Protein AF-A0A9E2MFR4-F1 (afdb_monomer_lite)

Sequence (99 aa):
MIAGFYEQDLIAIILFGIILNFVFSFLFGWYLSLNIGVEEMLLSKGEKQQPFWMILMLLLPFAKVLITLYRVFILQLYFLNQGRTHKDYWIYVTHDNSK

Radius of gyration: 21.69 Å; chains: 1; bounding box: 48×51×54 Å

Structure (mmCIF, N/CA/C/O backbone):
data_AF-A0A9E2MFR4-F1
#
_entry.id   AF-A0A9E2MFR4-F1
#
loop_
_atom_site.group_PDB
_atom_site.id
_atom_site.type_symbol
_atom_site.label_atom_id
_atom_site.label_alt_id
_atom_site.label_comp_id
_atom_site.label_asym_id
_atom_site.label_entity_id
_atom_site.label_seq_id
_atom_site.pdbx_PDB_ins_code
_atom_site.Cartn_x
_atom_site.Cartn_y
_atom_site.Cartn_z
_atom_site.occupancy
_atom_site.B_iso_or_equiv
_atom_site.auth_seq_id
_atom_site.auth_comp_id
_atom_site.auth_asym_id
_atom_site.auth_atom_id
_atom_site.pdbx_PDB_model_num
ATOM 1 N N . MET A 1 1 ? 10.698 29.750 -16.532 1.00 46.84 1 MET A N 1
ATOM 2 C CA . MET A 1 1 ? 10.902 28.597 -15.630 1.00 46.84 1 MET A CA 1
ATOM 3 C C . MET A 1 1 ? 10.438 28.981 -14.222 1.00 46.84 1 MET A C 1
ATOM 5 O O . MET A 1 1 ? 11.265 29.309 -13.394 1.00 46.84 1 MET A O 1
ATOM 9 N N . ILE A 1 2 ? 9.115 29.052 -14.001 1.00 50.59 2 ILE A N 1
ATOM 10 C CA . ILE A 1 2 ? 8.455 29.312 -12.690 1.00 50.59 2 ILE A CA 1
ATOM 11 C C . ILE A 1 2 ? 7.096 28.558 -12.597 1.00 50.59 2 ILE A C 1
ATOM 13 O O . ILE A 1 2 ? 6.527 28.434 -11.525 1.00 50.59 2 ILE A O 1
ATOM 17 N N . ALA A 1 3 ? 6.585 27.975 -13.694 1.00 51.25 3 ALA A N 1
ATOM 18 C CA . ALA A 1 3 ? 5.300 27.261 -13.701 1.00 51.25 3 ALA A CA 1
ATOM 19 C C . ALA A 1 3 ? 5.353 25.846 -13.080 1.00 51.25 3 ALA A C 1
ATOM 21 O O . ALA A 1 3 ? 4.379 25.413 -12.486 1.00 51.25 3 ALA A O 1
ATOM 22 N N . GLY A 1 4 ? 6.495 25.147 -13.140 1.00 53.88 4 GLY A N 1
ATOM 23 C CA . GLY A 1 4 ? 6.602 23.771 -12.624 1.00 53.88 4 GLY A CA 1
ATOM 24 C C . GLY A 1 4 ? 6.731 23.648 -11.099 1.00 53.88 4 GLY A C 1
ATOM 25 O O . GLY A 1 4 ? 6.422 22.599 -10.550 1.00 53.88 4 GLY A O 1
ATOM 26 N N . PHE A 1 5 ? 7.163 24.708 -10.403 1.00 57.22 5 PHE A N 1
ATOM 27 C CA . PHE A 1 5 ? 7.373 24.669 -8.947 1.00 57.22 5 PHE A CA 1
ATOM 28 C C . PHE A 1 5 ? 6.036 24.724 -8.187 1.00 57.22 5 PHE A C 1
ATOM 30 O O . PHE A 1 5 ? 5.803 23.938 -7.277 1.00 57.22 5 PHE A O 1
ATOM 37 N N . TYR A 1 6 ? 5.110 25.582 -8.636 1.00 67.50 6 TYR A N 1
ATOM 38 C CA . TYR A 1 6 ? 3.768 25.700 -8.053 1.00 67.50 6 TYR A CA 1
ATOM 39 C C . TYR A 1 6 ? 2.901 24.459 -8.287 1.00 67.50 6 TYR A C 1
ATOM 41 O O . TYR A 1 6 ? 2.148 24.063 -7.401 1.00 67.50 6 TYR A O 1
ATOM 49 N N . GLU A 1 7 ? 3.000 23.837 -9.464 1.00 73.62 7 GLU A N 1
ATOM 50 C CA . GLU A 1 7 ? 2.256 22.610 -9.775 1.00 73.62 7 GLU A CA 1
ATOM 51 C C . GLU A 1 7 ? 2.739 21.432 -8.923 1.00 73.62 7 GLU A C 1
ATOM 53 O O . GLU A 1 7 ? 1.923 20.669 -8.406 1.00 73.62 7 GLU A O 1
ATOM 58 N N . GLN A 1 8 ? 4.053 21.315 -8.716 1.00 79.31 8 GLN A N 1
ATOM 59 C CA . GLN A 1 8 ? 4.635 20.278 -7.870 1.00 79.31 8 GLN A CA 1
ATOM 60 C C . GLN A 1 8 ? 4.229 20.439 -6.396 1.00 79.31 8 GLN A C 1
ATOM 62 O O . GLN A 1 8 ? 3.843 19.450 -5.770 1.00 79.31 8 GLN A O 1
ATOM 67 N N . ASP A 1 9 ? 4.251 21.663 -5.860 1.00 82.75 9 ASP A N 1
ATOM 68 C CA . ASP A 1 9 ? 3.815 21.940 -4.485 1.00 82.75 9 ASP A CA 1
ATOM 69 C C . ASP A 1 9 ? 2.311 21.682 -4.299 1.00 82.75 9 ASP A C 1
ATOM 71 O O . ASP A 1 9 ? 1.898 21.085 -3.301 1.00 82.75 9 ASP A O 1
ATOM 75 N N . LEU A 1 10 ? 1.479 22.039 -5.285 1.00 84.38 10 LEU A N 1
ATOM 76 C CA . LEU A 1 10 ? 0.048 21.717 -5.275 1.00 84.38 10 LEU A CA 1
ATOM 77 C C . LEU A 1 10 ? -0.200 20.206 -5.262 1.00 84.38 10 LEU A C 1
ATOM 79 O O . LEU A 1 10 ? -0.999 19.715 -4.462 1.00 84.38 10 LEU A O 1
ATOM 83 N N . ILE A 1 11 ? 0.501 19.459 -6.118 1.00 87.38 11 ILE A N 1
ATOM 84 C CA . ILE A 1 11 ? 0.408 17.995 -6.166 1.00 87.38 11 ILE A CA 1
ATOM 85 C C . ILE A 1 11 ? 0.868 17.387 -4.836 1.00 87.38 11 ILE A C 1
ATOM 87 O O . ILE A 1 11 ? 0.221 16.464 -4.340 1.00 87.38 11 ILE A O 1
ATOM 91 N N . ALA A 1 12 ? 1.933 17.912 -4.227 1.00 86.88 12 ALA A N 1
ATOM 92 C CA . ALA A 1 12 ? 2.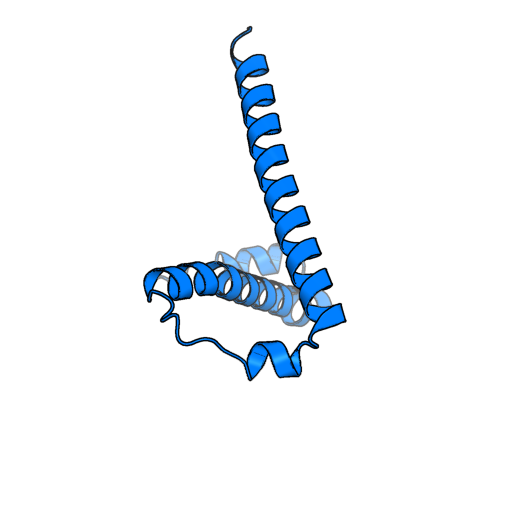423 17.449 -2.933 1.00 86.88 12 ALA A CA 1
ATOM 93 C C . ALA A 1 12 ? 1.394 17.672 -1.812 1.00 86.88 12 AL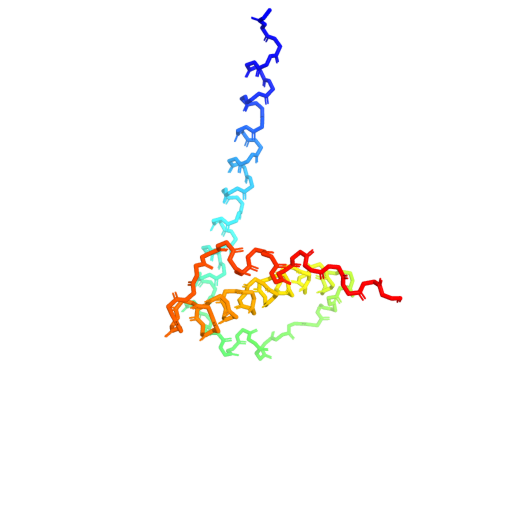A A C 1
ATOM 95 O O . ALA A 1 12 ? 1.152 16.756 -1.027 1.00 86.88 12 ALA A O 1
ATOM 96 N N . ILE A 1 13 ? 0.737 18.836 -1.769 1.00 90.75 13 ILE A N 1
ATOM 97 C CA . ILE A 1 13 ? -0.326 19.134 -0.793 1.00 90.75 13 ILE A CA 1
ATOM 98 C C . ILE A 1 13 ? -1.525 18.197 -0.988 1.00 90.75 13 ILE A C 1
ATOM 100 O O . ILE A 1 13 ? -2.049 17.655 -0.012 1.00 90.75 13 ILE A O 1
ATOM 104 N N . ILE A 1 14 ? -1.940 17.962 -2.236 1.00 91.50 14 ILE A N 1
ATOM 105 C CA . ILE A 1 14 ? -3.043 17.043 -2.555 1.00 91.50 14 ILE A CA 1
ATOM 106 C C . ILE A 1 14 ? -2.689 15.611 -2.135 1.00 91.50 14 ILE A C 1
ATOM 108 O O . ILE A 1 14 ? -3.474 14.961 -1.444 1.00 91.50 14 ILE A O 1
ATOM 112 N N . LEU A 1 15 ? -1.499 15.126 -2.500 1.00 90.00 15 LEU A N 1
ATOM 113 C CA . LEU A 1 15 ? -1.015 13.800 -2.109 1.00 90.00 15 LEU A CA 1
ATOM 114 C C . LEU A 1 15 ? -0.926 13.660 -0.592 1.00 90.00 15 LEU A C 1
ATOM 116 O O . LEU A 1 15 ? -1.361 12.649 -0.043 1.00 90.00 15 LEU A O 1
ATOM 120 N N . PHE A 1 16 ? -0.414 14.679 0.093 1.00 92.19 16 PHE A N 1
ATOM 121 C CA . PHE A 1 16 ? -0.343 14.697 1.547 1.00 92.19 16 PHE A CA 1
ATOM 122 C C . PHE A 1 16 ? -1.735 14.628 2.183 1.00 92.19 16 PHE A C 1
ATOM 124 O O . PHE A 1 16 ? -1.944 13.841 3.104 1.00 92.19 16 PHE A O 1
ATOM 131 N N . GLY A 1 17 ? -2.710 15.372 1.652 1.00 91.19 17 GLY A N 1
ATOM 132 C CA . GLY A 1 17 ? -4.105 15.299 2.085 1.00 91.19 17 GLY A CA 1
ATOM 133 C C . GLY A 1 17 ? -4.714 13.904 1.905 1.00 91.19 17 GLY A C 1
ATOM 134 O O . GLY A 1 17 ? -5.388 13.408 2.808 1.00 91.19 17 GLY A O 1
ATOM 135 N N . ILE A 1 18 ? -4.428 13.237 0.782 1.00 91.06 18 ILE A N 1
ATOM 136 C CA . ILE A 1 18 ? -4.874 11.859 0.517 1.00 91.06 18 ILE A CA 1
ATOM 137 C C . ILE A 1 18 ? -4.236 10.879 1.512 1.00 91.06 18 ILE A C 1
ATOM 139 O O . ILE A 1 18 ? -4.936 10.047 2.091 1.00 91.06 18 ILE A O 1
ATOM 143 N N . ILE A 1 19 ? -2.927 10.994 1.751 1.00 89.38 19 ILE A N 1
ATOM 144 C CA . ILE A 1 19 ? -2.205 10.142 2.707 1.00 89.38 19 ILE A CA 1
ATOM 145 C C . ILE A 1 19 ? -2.742 10.357 4.126 1.00 89.38 19 ILE A C 1
ATOM 147 O O . ILE A 1 19 ? -3.037 9.384 4.818 1.00 89.38 19 ILE A O 1
ATOM 151 N N . LEU A 1 20 ? -2.929 11.608 4.557 1.00 92.88 20 LEU A N 1
ATOM 152 C CA . LEU A 1 20 ? -3.511 11.915 5.864 1.00 92.88 20 LEU A CA 1
ATOM 153 C C . LEU A 1 20 ? -4.924 11.346 6.007 1.00 92.88 20 LEU A C 1
ATOM 155 O O . LEU A 1 20 ? -5.232 10.743 7.033 1.00 92.88 20 LEU A O 1
ATOM 159 N N . ASN A 1 21 ? -5.776 11.493 4.988 1.00 93.38 21 ASN A N 1
ATOM 160 C CA . ASN A 1 21 ? -7.126 10.929 5.007 1.00 93.38 21 ASN A CA 1
ATOM 161 C C . ASN A 1 21 ? -7.103 9.401 5.176 1.00 93.38 21 ASN A C 1
ATOM 163 O O . ASN A 1 21 ? -7.867 8.856 5.977 1.00 93.38 21 ASN A O 1
ATOM 167 N N . PHE A 1 22 ? -6.188 8.723 4.480 1.00 91.88 22 PHE A N 1
ATOM 168 C CA . PHE A 1 22 ? -5.975 7.288 4.632 1.00 91.88 22 PHE A CA 1
ATOM 169 C C . PHE A 1 22 ? -5.526 6.924 6.054 1.00 91.88 22 PHE A C 1
ATOM 171 O O . PHE A 1 22 ? -6.109 6.026 6.662 1.00 91.88 22 PHE A O 1
ATOM 178 N N . VAL A 1 23 ? -4.550 7.647 6.615 1.00 93.75 23 VAL A N 1
ATOM 179 C CA . VAL A 1 23 ? -4.052 7.414 7.982 1.00 93.75 23 VAL A CA 1
ATOM 180 C C . VAL A 1 23 ? -5.165 7.595 9.013 1.00 93.75 23 VAL A C 1
ATOM 182 O O . VAL A 1 23 ? -5.358 6.716 9.850 1.00 93.75 23 VAL A O 1
ATOM 185 N N . PHE A 1 24 ? -5.942 8.679 8.943 1.00 94.62 24 PHE A N 1
ATOM 186 C CA . PHE A 1 24 ? -7.060 8.896 9.866 1.00 94.62 24 PHE A CA 1
ATOM 187 C C . PHE A 1 24 ? -8.145 7.829 9.727 1.00 94.62 24 PHE A C 1
ATOM 189 O O . PHE A 1 24 ? -8.636 7.330 10.738 1.00 94.62 24 PHE A O 1
ATOM 196 N N . SER A 1 25 ? -8.486 7.436 8.499 1.00 88.31 25 SER A N 1
ATOM 197 C CA . SER A 1 25 ? -9.469 6.374 8.252 1.00 88.31 25 SER A CA 1
ATOM 198 C C . SER A 1 25 ? -9.004 5.032 8.819 1.00 88.31 25 SER A C 1
ATOM 200 O O . SER A 1 25 ? -9.791 4.312 9.435 1.00 88.31 25 SER A O 1
ATOM 202 N N . PHE A 1 26 ? -7.717 4.714 8.666 1.00 90.56 26 PHE A N 1
ATOM 203 C CA . PHE A 1 26 ? -7.117 3.512 9.234 1.00 90.56 26 PHE A CA 1
ATOM 204 C C . PHE A 1 26 ? -7.108 3.548 10.766 1.00 90.56 26 PHE A C 1
ATOM 206 O O . PHE A 1 26 ? -7.572 2.600 11.395 1.00 90.56 26 PHE A O 1
ATOM 213 N N . LEU A 1 27 ? -6.639 4.645 11.372 1.00 94.12 27 LEU A N 1
ATOM 214 C CA . LEU A 1 27 ? -6.620 4.816 12.829 1.00 94.12 27 LEU A CA 1
ATOM 215 C C . LEU A 1 27 ? -8.026 4.744 13.428 1.00 94.12 27 LEU A C 1
ATOM 217 O O . LEU A 1 27 ? -8.212 4.141 14.481 1.00 94.12 27 LEU A O 1
ATOM 221 N N . PHE A 1 28 ? -9.019 5.312 12.747 1.00 92.06 28 PHE A N 1
ATOM 222 C CA . PHE A 1 28 ? -10.413 5.223 13.158 1.00 92.06 28 PHE A CA 1
ATOM 223 C C . PHE A 1 28 ? -10.933 3.783 13.100 1.00 92.06 28 PHE A C 1
ATOM 225 O O . PHE A 1 28 ? -11.501 3.297 14.075 1.00 92.06 28 PHE A O 1
ATOM 232 N N . GLY A 1 29 ? -10.686 3.069 11.998 1.00 87.69 29 GLY A N 1
ATOM 233 C CA . GLY A 1 29 ? -11.042 1.652 11.887 1.00 87.69 29 GLY A CA 1
ATOM 234 C C . GLY A 1 29 ? -10.359 0.792 12.953 1.00 87.69 29 GLY A C 1
ATOM 235 O O . GLY A 1 29 ? -11.002 -0.056 13.567 1.00 87.69 29 GLY A O 1
ATOM 236 N N . TRP A 1 30 ? -9.082 1.061 13.230 1.00 90.19 30 TRP A N 1
ATOM 237 C CA . TRP A 1 30 ? -8.322 0.398 14.288 1.00 90.19 30 TRP A CA 1
ATOM 238 C C . TRP A 1 30 ? -8.899 0.683 15.679 1.00 90.19 30 TRP A C 1
ATOM 240 O O . TRP A 1 30 ? -9.103 -0.238 16.467 1.00 90.19 30 TRP A O 1
ATOM 250 N N . TYR A 1 31 ? -9.224 1.944 15.968 1.00 93.38 31 TYR A N 1
ATOM 251 C CA . TYR A 1 31 ? -9.876 2.342 17.213 1.00 93.38 31 TYR A CA 1
ATOM 252 C C . TYR A 1 31 ? -11.211 1.61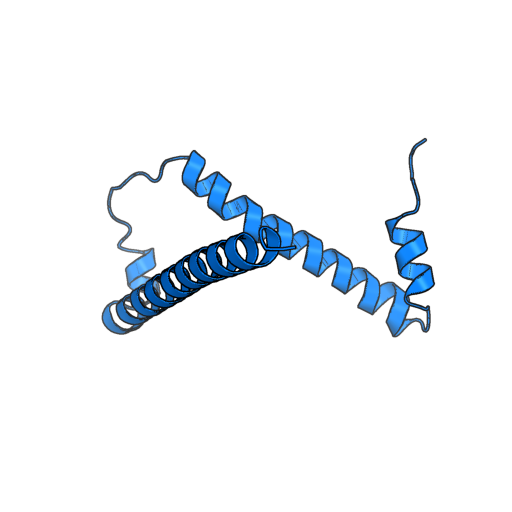0 17.406 1.00 93.38 31 TYR A C 1
ATOM 254 O O . TYR A 1 31 ? -11.444 1.043 18.472 1.00 93.38 31 TYR A O 1
ATOM 262 N N . LEU A 1 32 ? -12.063 1.551 16.378 1.00 89.44 32 LEU A N 1
ATOM 263 C CA . LEU A 1 32 ? -13.317 0.793 16.444 1.00 89.44 32 LEU A CA 1
ATOM 264 C C . LEU A 1 32 ? -13.068 -0.702 16.673 1.00 89.44 32 LEU A C 1
ATOM 266 O O . LEU A 1 32 ? -13.713 -1.306 17.528 1.00 89.44 32 LEU A O 1
ATOM 270 N N . SER A 1 33 ? -12.088 -1.277 15.975 1.00 87.81 33 SER A N 1
ATOM 271 C CA . SER A 1 33 ? -11.711 -2.682 16.128 1.00 87.81 33 SER A CA 1
ATOM 272 C C . SER A 1 33 ? -11.250 -3.025 17.544 1.00 87.81 33 SER A C 1
ATOM 274 O O . SER A 1 33 ? -11.498 -4.143 17.987 1.00 87.81 33 SER A O 1
ATOM 276 N N . LEU A 1 34 ? -10.576 -2.110 18.247 1.00 90.62 34 LEU A N 1
ATOM 277 C CA . LEU A 1 34 ? -10.140 -2.329 19.629 1.00 90.62 34 LEU A CA 1
ATOM 278 C C . LEU A 1 34 ? -11.292 -2.257 20.640 1.00 90.62 34 LEU A C 1
ATOM 280 O O . LEU A 1 34 ? -11.230 -2.932 21.661 1.00 90.62 34 LEU A O 1
ATOM 284 N N . ASN A 1 35 ? -12.314 -1.435 20.380 1.00 91.00 35 ASN A N 1
ATOM 285 C CA . ASN A 1 35 ? -13.415 -1.212 21.325 1.00 91.00 35 ASN A CA 1
ATOM 286 C C . ASN A 1 35 ? -14.605 -2.161 21.114 1.00 91.00 35 ASN A C 1
ATOM 288 O O . ASN A 1 35 ? -15.290 -2.480 22.077 1.00 91.00 35 ASN A O 1
ATOM 292 N N . ILE A 1 36 ? -14.863 -2.582 19.873 1.00 86.62 36 ILE A N 1
ATOM 293 C CA . ILE A 1 36 ? -15.995 -3.453 19.511 1.00 86.62 36 ILE A CA 1
ATOM 294 C C . ILE A 1 36 ? -15.515 -4.892 19.269 1.00 86.62 36 ILE A C 1
ATOM 296 O O . ILE A 1 36 ? -16.221 -5.846 19.555 1.00 86.62 36 ILE A O 1
ATOM 300 N N . GLY A 1 37 ? -14.292 -5.072 18.765 1.00 81.69 37 GLY A N 1
ATOM 301 C CA . GLY A 1 37 ? -13.818 -6.363 18.269 1.00 81.69 37 GLY A CA 1
ATOM 302 C C . GLY A 1 37 ? -14.233 -6.605 16.814 1.00 81.69 37 GLY A C 1
ATOM 303 O O . GLY A 1 37 ? -15.338 -6.278 16.384 1.00 81.69 37 GLY A O 1
ATOM 304 N N . VAL A 1 38 ? -13.324 -7.182 16.019 1.00 79.50 38 VAL A N 1
ATOM 305 C CA . VAL A 1 38 ? -13.527 -7.399 14.569 1.00 79.50 38 VAL A CA 1
ATOM 306 C C . VAL A 1 38 ? -14.731 -8.301 14.288 1.00 79.50 38 VAL A C 1
ATOM 308 O O . VAL A 1 38 ? -15.464 -8.078 13.327 1.00 79.50 38 VAL A O 1
ATOM 311 N N . GLU A 1 39 ? -14.941 -9.312 15.130 1.00 77.50 39 GLU A N 1
ATOM 312 C CA . GLU A 1 39 ? -16.035 -10.274 14.994 1.00 77.50 39 GLU A CA 1
ATOM 313 C C . GLU A 1 39 ? -17.398 -9.602 15.188 1.00 77.50 39 GLU A C 1
ATOM 315 O O . GLU A 1 39 ? -18.268 -9.700 14.321 1.00 77.50 39 GLU A O 1
ATOM 320 N N . GLU A 1 40 ? -17.554 -8.811 16.251 1.00 78.62 40 GLU A N 1
ATOM 321 C CA . GLU A 1 40 ? -18.778 -8.048 16.487 1.00 78.62 40 GLU A CA 1
ATOM 322 C C . GLU A 1 40 ? -18.995 -6.974 15.416 1.00 78.62 40 GLU A C 1
ATOM 324 O O . GLU A 1 40 ? -20.132 -6.763 15.006 1.00 78.62 40 GLU A O 1
ATOM 329 N N . MET A 1 41 ? -17.946 -6.346 14.869 1.00 77.69 41 MET A N 1
ATOM 330 C CA . MET A 1 41 ? -18.085 -5.403 13.744 1.00 77.69 41 MET A CA 1
ATOM 331 C C . MET A 1 41 ? -18.596 -6.068 12.457 1.00 77.69 41 MET A C 1
ATOM 333 O O . 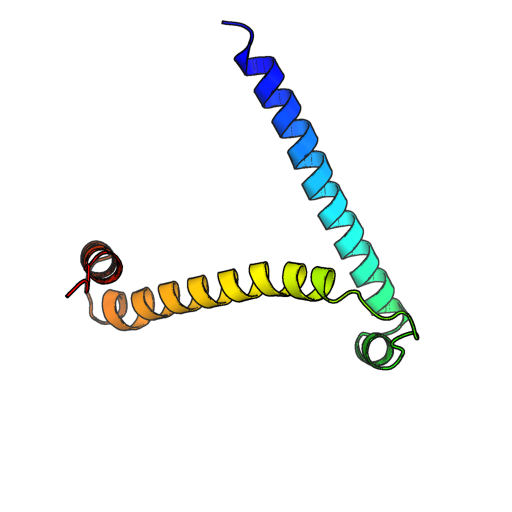MET A 1 41 ? -19.304 -5.431 11.673 1.00 77.69 41 MET A O 1
ATOM 337 N N . LEU A 1 42 ? -18.243 -7.334 12.215 1.00 76.31 42 LEU A N 1
ATOM 338 C CA . LEU A 1 42 ? -18.729 -8.086 11.055 1.00 76.31 42 LEU A CA 1
ATOM 339 C C . LEU A 1 42 ? -20.170 -8.570 11.247 1.00 76.31 42 LEU A C 1
ATOM 341 O O . LEU A 1 42 ? -20.940 -8.574 10.282 1.00 76.31 42 LEU A O 1
ATOM 345 N N . LEU A 1 43 ? -20.531 -8.951 12.475 1.00 78.38 43 LEU A N 1
ATOM 346 C CA . LEU A 1 43 ? -21.858 -9.465 12.821 1.00 78.38 43 LEU A CA 1
ATOM 347 C C . LEU A 1 43 ? -22.896 -8.351 13.028 1.00 78.38 43 LEU A C 1
ATOM 349 O O . LEU A 1 43 ? -24.050 -8.515 12.642 1.00 78.38 43 LEU A O 1
ATOM 353 N N . SER A 1 44 ? -22.497 -7.191 13.556 1.00 71.62 44 SER A N 1
ATOM 354 C CA . SER A 1 44 ? -23.370 -6.032 13.823 1.00 71.62 44 SER A CA 1
ATOM 355 C C . SER A 1 44 ? -23.654 -5.162 12.589 1.00 71.62 44 SER A C 1
ATOM 357 O O . SER A 1 44 ? -23.946 -3.969 12.705 1.00 71.62 44 SER A O 1
ATOM 359 N N . LYS A 1 45 ? -23.570 -5.740 11.384 1.00 64.06 45 LYS A N 1
ATOM 360 C CA . LYS A 1 45 ? -23.732 -5.024 10.113 1.00 64.06 45 LYS A CA 1
ATOM 361 C C . LYS A 1 45 ? -25.085 -4.291 10.084 1.00 64.06 45 LYS A C 1
ATOM 363 O O . LYS A 1 45 ? -26.131 -4.913 9.936 1.00 64.06 45 LYS A O 1
ATOM 368 N N . GLY A 1 46 ? -25.059 -2.966 10.237 1.00 66.75 46 GLY A N 1
ATOM 369 C CA . GLY A 1 46 ? -26.270 -2.141 10.231 1.00 66.75 46 GLY A CA 1
ATOM 370 C C . GLY A 1 46 ? -27.020 -2.201 8.895 1.00 66.75 46 GLY A C 1
ATOM 371 O O . GLY A 1 46 ? -26.432 -2.495 7.855 1.00 66.75 46 GLY A O 1
ATOM 372 N N . GLU A 1 47 ? -28.307 -1.845 8.899 1.00 68.88 47 GLU A N 1
ATOM 373 C CA . GLU A 1 47 ? -29.228 -1.947 7.745 1.00 68.88 47 GLU A CA 1
ATOM 374 C C . GLU A 1 47 ? -28.890 -1.038 6.541 1.00 68.88 47 GLU A C 1
ATOM 376 O O . GLU A 1 47 ? -29.638 -0.964 5.562 1.00 68.88 47 GLU A O 1
ATOM 381 N N . LYS A 1 48 ? -27.760 -0.323 6.572 1.00 72.31 48 LYS A N 1
ATOM 382 C CA . LYS A 1 48 ? -27.350 0.566 5.485 1.00 72.31 48 LYS A CA 1
ATOM 383 C C . LYS A 1 48 ? -26.889 -0.264 4.287 1.00 72.31 48 LYS A C 1
ATOM 385 O O . LYS A 1 48 ? -25.750 -0.730 4.238 1.00 72.31 48 LYS A O 1
ATOM 390 N N . GLN A 1 49 ? -27.767 -0.406 3.296 1.00 69.88 49 GLN A N 1
ATOM 391 C CA . GLN A 1 49 ? -27.437 -1.045 2.025 1.00 69.88 49 GLN A CA 1
ATOM 392 C C . GLN A 1 49 ? -26.284 -0.285 1.356 1.00 69.88 49 GLN A C 1
ATOM 394 O O . GLN A 1 49 ? -26.400 0.898 1.027 1.00 69.88 49 GLN A O 1
ATOM 399 N N . GLN A 1 50 ? -25.141 -0.952 1.191 1.00 74.06 50 GLN A N 1
ATOM 400 C CA . GLN A 1 50 ? -24.020 -0.378 0.456 1.00 74.06 50 GLN A CA 1
ATOM 401 C C . GLN A 1 50 ? -24.375 -0.328 -1.035 1.00 74.06 50 GLN A C 1
ATOM 403 O O . GLN A 1 50 ? -24.794 -1.346 -1.591 1.00 74.06 50 GLN A O 1
ATOM 408 N N . PRO A 1 51 ? -24.209 0.823 -1.708 1.00 83.00 51 PRO A N 1
ATOM 409 C CA . PRO A 1 51 ? -24.483 0.911 -3.132 1.00 83.00 51 PRO A CA 1
ATOM 410 C C . PRO A 1 51 ? -23.501 0.025 -3.906 1.00 83.00 51 PRO A C 1
ATOM 412 O O . PRO A 1 51 ? -22.303 0.005 -3.617 1.00 83.00 51 PRO A O 1
ATOM 415 N N . PHE A 1 52 ? -24.000 -0.668 -4.931 1.00 78.38 52 PHE A N 1
ATOM 416 C CA . PHE A 1 52 ? -23.217 -1.598 -5.753 1.00 78.38 52 PHE A CA 1
ATOM 417 C C . PHE A 1 52 ? -21.926 -0.974 -6.315 1.00 78.38 52 PHE A C 1
ATOM 419 O O . PHE A 1 52 ? -20.873 -1.608 -6.334 1.00 78.38 52 PHE A O 1
ATOM 426 N N . TRP A 1 53 ? -21.976 0.308 -6.687 1.00 80.44 53 TRP A N 1
ATOM 427 C CA . TRP A 1 53 ? -20.821 1.071 -7.167 1.00 80.44 53 TRP A CA 1
ATOM 428 C C . TRP A 1 53 ? -19.667 1.140 -6.160 1.00 80.44 53 TRP A C 1
ATOM 430 O O . TRP A 1 53 ? -18.504 1.071 -6.553 1.00 80.44 53 TRP A O 1
ATOM 440 N N . MET A 1 54 ? -19.972 1.233 -4.863 1.00 78.38 54 MET A N 1
ATOM 441 C CA . MET A 1 54 ? -18.959 1.299 -3.806 1.00 78.38 54 MET A CA 1
ATOM 442 C C . MET A 1 54 ? -18.262 -0.052 -3.619 1.00 78.38 54 MET A C 1
ATOM 444 O O . MET A 1 54 ? -17.048 -0.101 -3.438 1.00 78.38 54 MET A O 1
ATOM 448 N N . ILE A 1 55 ? -19.012 -1.150 -3.747 1.00 77.88 55 ILE A N 1
ATOM 449 C CA . ILE A 1 55 ? -18.465 -2.514 -3.726 1.00 77.88 55 ILE A CA 1
ATOM 450 C C . ILE A 1 55 ? -17.541 -2.729 -4.931 1.00 77.88 55 ILE A C 1
ATOM 452 O O . ILE A 1 55 ? -16.442 -3.261 -4.778 1.00 77.88 55 ILE A O 1
ATOM 456 N N . LEU A 1 56 ? -17.945 -2.266 -6.119 1.00 82.06 56 LEU A N 1
ATOM 457 C CA . LEU A 1 56 ? -17.127 -2.372 -7.328 1.00 82.06 56 LEU A CA 1
ATOM 458 C C . LEU A 1 56 ? -15.822 -1.566 -7.209 1.00 82.06 56 LEU A C 1
ATOM 460 O O . LEU A 1 56 ? -14.753 -2.077 -7.542 1.00 82.06 56 LEU A O 1
ATOM 464 N N . MET A 1 57 ? -15.893 -0.340 -6.677 1.00 80.88 57 MET A N 1
ATOM 465 C CA . MET A 1 57 ? -14.712 0.486 -6.395 1.00 80.88 57 MET A CA 1
ATOM 466 C C . MET A 1 57 ? -13.765 -0.165 -5.389 1.00 80.88 57 MET A C 1
ATOM 468 O O . MET A 1 57 ? -12.554 -0.033 -5.539 1.00 80.88 57 MET A O 1
ATOM 472 N N . LEU A 1 58 ? -14.296 -0.877 -4.391 1.00 79.19 58 LEU A N 1
ATOM 473 C CA . LEU A 1 58 ? -13.482 -1.608 -3.426 1.00 79.19 58 LEU A CA 1
ATOM 474 C C . LEU A 1 58 ? -12.785 -2.810 -4.081 1.00 79.19 58 LEU A C 1
ATOM 476 O O . LEU A 1 58 ? -11.610 -3.050 -3.824 1.00 79.19 58 LEU A O 1
ATOM 480 N N . LEU A 1 59 ? -13.482 -3.543 -4.953 1.00 81.69 59 LEU A N 1
ATOM 481 C CA . LEU A 1 59 ? -12.988 -4.785 -5.556 1.00 81.69 59 LEU A CA 1
ATOM 482 C C . LEU A 1 59 ? -11.833 -4.556 -6.545 1.00 81.69 59 LEU A C 1
ATOM 484 O O . LEU A 1 59 ? -10.902 -5.361 -6.593 1.00 81.69 59 LEU A O 1
ATOM 488 N N . LEU A 1 60 ? -11.854 -3.456 -7.305 1.00 84.75 60 LEU A N 1
ATOM 489 C CA . LEU A 1 60 ? -10.835 -3.151 -8.321 1.00 84.75 60 LEU A CA 1
ATOM 490 C C . LEU A 1 60 ? -9.390 -3.086 -7.761 1.00 84.75 60 LEU A C 1
ATOM 492 O O . LEU A 1 60 ? -8.520 -3.774 -8.309 1.00 84.75 60 LEU A O 1
ATOM 496 N N . PRO A 1 61 ? -9.097 -2.341 -6.673 1.00 80.00 61 PRO A N 1
ATOM 497 C CA . PRO A 1 61 ? -7.799 -2.375 -6.000 1.00 80.00 61 PRO A CA 1
ATOM 498 C C . PRO A 1 61 ? -7.355 -3.782 -5.585 1.00 80.00 61 PRO A C 1
ATOM 500 O O . PRO A 1 61 ? -6.221 -4.173 -5.867 1.00 80.00 61 PRO A O 1
ATOM 503 N N . PHE A 1 62 ? -8.238 -4.574 -4.969 1.00 79.50 62 PHE A N 1
ATOM 504 C CA . PHE A 1 62 ? -7.892 -5.929 -4.521 1.00 79.50 62 PHE A CA 1
ATOM 505 C C . PHE A 1 62 ? -7.598 -6.866 -5.695 1.00 79.50 62 PHE A C 1
ATOM 507 O O . PHE A 1 62 ? -6.611 -7.604 -5.663 1.00 79.50 62 PHE A O 1
ATOM 514 N N . ALA A 1 63 ? -8.380 -6.789 -6.773 1.00 87.88 63 ALA A N 1
ATOM 515 C CA . ALA A 1 63 ? -8.109 -7.539 -7.996 1.0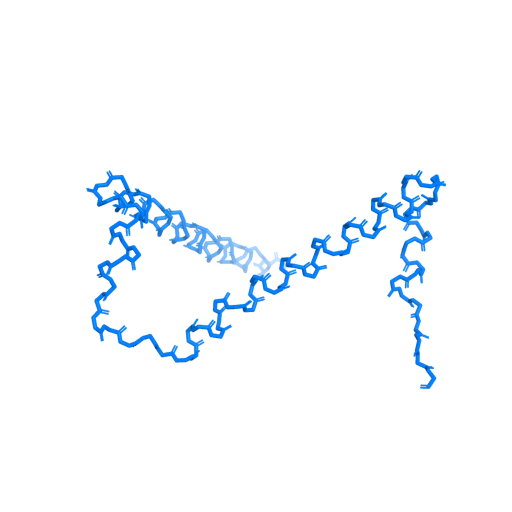0 87.88 63 ALA A CA 1
ATOM 516 C C . ALA A 1 63 ? -6.732 -7.183 -8.584 1.00 87.88 63 ALA A C 1
ATOM 518 O O . ALA A 1 63 ? -5.975 -8.064 -8.999 1.00 87.88 63 ALA A O 1
ATOM 519 N N . LYS A 1 64 ? -6.351 -5.899 -8.562 1.00 87.81 64 LYS A N 1
ATOM 520 C CA . LYS A 1 64 ? -5.027 -5.459 -9.024 1.00 87.81 64 LYS A CA 1
ATOM 521 C C . LYS A 1 64 ? -3.888 -6.023 -8.170 1.00 87.81 64 LYS A C 1
ATOM 523 O O . LYS A 1 64 ? -2.847 -6.402 -8.722 1.00 87.81 64 LYS A O 1
ATOM 528 N N . VAL A 1 65 ? -4.078 -6.103 -6.853 1.00 88.75 65 VAL A N 1
ATOM 529 C CA . VAL A 1 65 ? -3.116 -6.739 -5.941 1.00 88.75 65 VAL A CA 1
ATOM 530 C C . VAL A 1 65 ? -2.963 -8.221 -6.282 1.00 88.75 65 VAL A C 1
ATOM 532 O O . VAL A 1 65 ? -1.834 -8.674 -6.450 1.00 88.75 65 VAL A O 1
ATOM 535 N N . LEU A 1 66 ? -4.061 -8.954 -6.497 1.00 89.00 66 LEU A N 1
ATOM 536 C CA . LEU A 1 66 ? -4.010 -10.371 -6.891 1.00 89.00 66 LEU A CA 1
ATOM 537 C C . LEU A 1 66 ? -3.238 -10.594 -8.197 1.00 89.00 66 LEU A C 1
ATOM 539 O O . LEU A 1 66 ? -2.381 -11.473 -8.262 1.00 89.00 66 LEU A O 1
ATOM 543 N N . ILE A 1 67 ? -3.477 -9.763 -9.217 1.00 88.12 67 ILE A N 1
ATOM 544 C CA . ILE A 1 67 ? -2.736 -9.833 -10.489 1.00 88.12 67 ILE A CA 1
ATOM 545 C C . ILE A 1 67 ? -1.238 -9.592 -10.260 1.00 88.12 67 ILE A C 1
ATOM 547 O O . ILE A 1 67 ? -0.393 -10.255 -10.864 1.00 88.12 67 ILE A O 1
ATOM 551 N N . THR A 1 68 ? -0.893 -8.647 -9.384 1.00 90.56 68 THR A N 1
ATOM 552 C CA . THR A 1 68 ? 0.505 -8.352 -9.043 1.00 90.56 68 THR A CA 1
ATOM 553 C C . THR A 1 68 ? 1.157 -9.518 -8.306 1.00 90.56 68 THR A C 1
ATOM 555 O O . THR A 1 68 ? 2.262 -9.919 -8.665 1.00 90.56 68 THR A O 1
ATOM 558 N N . LEU A 1 69 ? 0.465 -10.113 -7.334 1.00 90.69 69 LEU A N 1
ATOM 559 C CA . LEU A 1 69 ? 0.947 -11.290 -6.611 1.00 90.69 69 LEU A CA 1
ATOM 560 C C . LEU A 1 69 ? 1.153 -12.482 -7.548 1.00 90.69 69 LEU A C 1
ATOM 562 O O . LEU A 1 69 ? 2.190 -13.131 -7.475 1.00 90.69 69 LEU A O 1
ATOM 566 N N . TYR A 1 70 ? 0.229 -12.722 -8.481 1.00 88.38 70 TYR A N 1
ATOM 567 C CA . TYR A 1 70 ? 0.377 -13.753 -9.510 1.00 88.38 70 TYR A CA 1
ATOM 568 C C . TYR A 1 70 ? 1.613 -13.522 -10.395 1.00 88.38 70 TYR A C 1
ATOM 570 O O . TYR A 1 70 ? 2.385 -14.446 -10.651 1.00 88.38 70 TYR A O 1
ATOM 578 N N . ARG A 1 71 ? 1.853 -12.273 -10.814 1.00 88.06 71 ARG A N 1
ATOM 579 C CA . ARG A 1 71 ? 3.057 -11.895 -11.573 1.00 88.06 71 ARG A CA 1
ATOM 580 C C . ARG A 1 71 ? 4.341 -12.171 -10.789 1.00 88.06 71 ARG A C 1
ATOM 582 O O . ARG A 1 71 ? 5.263 -12.787 -11.318 1.00 88.06 71 ARG A O 1
ATOM 589 N N . VAL A 1 72 ? 4.387 -11.758 -9.523 1.00 88.81 72 VAL A N 1
ATOM 590 C CA . VAL A 1 72 ? 5.534 -12.021 -8.639 1.00 88.81 72 VAL A CA 1
ATOM 591 C C . VAL A 1 72 ? 5.726 -13.523 -8.434 1.00 88.81 72 VAL A C 1
ATOM 593 O O . VAL A 1 72 ? 6.851 -14.005 -8.502 1.00 88.81 72 VAL A O 1
ATOM 596 N N . PHE A 1 73 ? 4.645 -14.277 -8.254 1.00 91.31 73 PHE A N 1
ATOM 597 C CA . PHE A 1 73 ? 4.686 -15.726 -8.086 1.00 91.31 73 PHE A CA 1
ATOM 598 C C . PHE A 1 73 ? 5.320 -16.434 -9.289 1.00 91.31 73 PHE A C 1
ATOM 600 O O . PHE A 1 73 ? 6.212 -17.262 -9.107 1.00 91.31 73 PHE A O 1
ATOM 607 N N . ILE A 1 74 ? 4.928 -16.069 -10.517 1.00 87.88 74 ILE A N 1
ATOM 608 C CA . ILE A 1 74 ? 5.551 -16.610 -11.734 1.00 87.88 74 ILE A CA 1
ATOM 609 C C . ILE A 1 74 ? 7.034 -16.252 -11.794 1.00 87.88 74 ILE A C 1
ATOM 611 O O . ILE A 1 74 ? 7.859 -17.130 -12.040 1.00 87.88 74 ILE A O 1
ATOM 615 N N . LEU A 1 75 ? 7.385 -14.988 -11.553 1.00 87.94 75 LEU A N 1
ATOM 616 C CA . LEU A 1 75 ? 8.781 -14.552 -11.560 1.00 87.94 75 LEU A CA 1
ATOM 617 C C . LEU A 1 75 ? 9.629 -15.375 -10.575 1.00 87.94 75 LEU A C 1
ATOM 619 O O . LEU A 1 75 ? 10.684 -15.884 -10.946 1.00 87.94 75 LEU A O 1
ATOM 623 N N . GLN A 1 76 ? 9.156 -15.533 -9.339 1.00 87.06 76 GLN A N 1
ATOM 624 C CA . GLN A 1 76 ? 9.898 -16.220 -8.283 1.00 87.06 76 GLN A CA 1
ATOM 625 C C . GLN A 1 76 ? 10.035 -17.721 -8.567 1.00 87.06 76 GLN A C 1
ATOM 627 O O . GLN A 1 76 ? 11.147 -18.249 -8.575 1.00 87.06 76 GLN A O 1
ATOM 632 N N . LEU A 1 77 ? 8.929 -18.416 -8.850 1.00 85.69 77 LEU A N 1
ATOM 633 C CA . LEU A 1 77 ? 8.951 -19.876 -8.975 1.00 85.69 77 LEU A CA 1
ATOM 634 C C . LEU A 1 77 ? 9.450 -20.381 -10.328 1.00 85.69 77 LEU A C 1
ATOM 636 O O . LEU A 1 77 ? 10.179 -21.370 -10.369 1.00 85.69 77 LEU A O 1
ATOM 640 N N . TYR A 1 78 ? 9.056 -19.742 -11.430 1.00 82.94 78 TYR A N 1
ATOM 641 C CA . TYR A 1 78 ? 9.362 -20.251 -12.770 1.00 82.94 78 TYR A CA 1
ATOM 642 C C . TYR A 1 78 ? 10.652 -19.686 -13.353 1.00 82.94 78 TYR A C 1
ATOM 644 O O . TYR A 1 78 ? 11.270 -20.344 -14.187 1.00 82.94 78 TYR A O 1
ATOM 652 N N . PHE A 1 79 ? 11.074 -18.492 -12.932 1.00 86.62 79 PHE A N 1
ATOM 653 C CA . PHE A 1 79 ? 12.276 -17.867 -13.476 1.00 86.62 79 PHE A CA 1
ATOM 654 C C . PHE A 1 79 ? 13.429 -17.918 -12.483 1.00 86.62 79 PHE A C 1
ATOM 656 O O . PHE A 1 79 ? 14.398 -18.640 -12.717 1.00 86.62 79 PHE A O 1
ATOM 663 N N . LEU A 1 80 ? 13.312 -17.213 -11.358 1.00 83.06 80 LEU A N 1
ATOM 664 C CA . LEU A 1 80 ? 14.438 -17.018 -10.442 1.00 83.06 80 LEU A CA 1
ATOM 665 C C . LEU A 1 80 ? 14.884 -18.324 -9.771 1.00 83.06 80 LEU A C 1
ATOM 667 O O . LEU A 1 80 ? 16.076 -18.626 -9.772 1.00 83.06 80 LEU A O 1
ATOM 671 N N . ASN A 1 81 ? 13.947 -19.156 -9.306 1.00 85.75 81 ASN A N 1
ATOM 672 C CA . ASN A 1 81 ? 14.275 -20.459 -8.712 1.00 85.75 81 ASN A CA 1
ATOM 673 C C . ASN A 1 81 ? 14.864 -21.473 -9.710 1.00 85.75 81 ASN A C 1
ATOM 675 O O . ASN A 1 81 ? 15.497 -22.439 -9.293 1.00 85.75 81 ASN A O 1
ATOM 679 N N . GLN A 1 82 ? 14.684 -21.265 -11.018 1.00 81.19 82 GLN A N 1
ATOM 680 C CA . GLN A 1 82 ? 15.270 -22.103 -12.073 1.00 81.19 82 GLN A CA 1
ATOM 681 C C . GLN A 1 82 ? 16.584 -21.526 -12.628 1.00 81.19 82 GLN A C 1
ATOM 683 O O . GLN A 1 82 ? 17.120 -22.050 -13.604 1.00 81.19 82 GLN A O 1
ATOM 688 N N . GLY A 1 83 ? 17.094 -20.434 -12.045 1.00 82.50 83 GLY A N 1
ATOM 689 C CA . GLY A 1 83 ? 18.301 -19.746 -12.510 1.00 82.50 83 GLY A CA 1
ATOM 690 C C . GLY A 1 83 ? 18.105 -18.897 -13.773 1.00 82.50 83 GLY A C 1
ATOM 691 O O . GLY A 1 83 ? 19.089 -18.455 -14.365 1.00 82.50 83 GLY A O 1
ATOM 692 N N . ARG A 1 84 ? 16.858 -18.653 -14.203 1.00 82.25 84 ARG A N 1
ATOM 693 C CA . ARG A 1 84 ? 16.554 -17.756 -15.330 1.00 82.25 84 ARG A CA 1
ATOM 694 C C . ARG A 1 84 ? 16.605 -16.300 -14.891 1.00 82.25 84 ARG A C 1
ATOM 696 O O . ARG A 1 84 ? 16.403 -15.963 -13.724 1.00 82.25 84 ARG A O 1
ATOM 703 N N . THR A 1 85 ? 16.851 -15.415 -15.847 1.00 86.56 85 THR A N 1
ATOM 704 C CA . THR A 1 85 ? 17.040 -13.994 -15.561 1.00 86.56 85 THR A CA 1
ATOM 705 C C . THR A 1 85 ? 15.717 -13.231 -15.583 1.00 86.56 85 THR A C 1
ATOM 707 O O . THR A 1 85 ? 14.742 -13.626 -16.222 1.00 86.56 85 THR A O 1
ATOM 710 N N . HIS A 1 86 ? 15.696 -12.060 -14.945 1.00 84.31 86 HIS A N 1
ATOM 711 C CA . HIS A 1 86 ? 14.575 -11.117 -15.023 1.00 84.31 86 HIS A CA 1
ATOM 712 C C . HIS A 1 86 ? 14.224 -10.730 -16.474 1.00 84.31 86 HIS A C 1
ATOM 714 O O . HIS A 1 86 ? 13.071 -10.420 -16.770 1.00 84.31 86 HIS A O 1
ATOM 720 N N . LYS A 1 87 ? 15.203 -10.789 -17.392 1.00 82.81 87 LYS A N 1
ATOM 721 C CA . LYS A 1 87 ? 15.005 -10.543 -18.826 1.00 82.81 87 LYS A CA 1
ATOM 722 C C . LYS A 1 87 ? 14.121 -11.613 -19.470 1.00 82.81 87 LYS A C 1
ATOM 724 O O . LYS A 1 87 ? 13.257 -11.274 -20.272 1.00 82.81 87 LYS A O 1
ATOM 729 N N . ASP A 1 88 ? 14.289 -12.875 -19.085 1.00 81.75 88 ASP A N 1
ATOM 730 C CA . ASP A 1 88 ? 13.486 -13.985 -19.608 1.00 81.75 88 ASP A CA 1
ATOM 731 C C . ASP A 1 88 ? 12.027 -13.874 -19.149 1.00 81.75 88 ASP A C 1
ATOM 733 O O . ASP A 1 88 ? 11.106 -14.113 -19.929 1.00 81.75 88 ASP A O 1
ATOM 737 N N . TYR A 1 89 ? 11.810 -13.436 -17.904 1.00 84.75 89 TYR A N 1
ATOM 738 C CA . TYR A 1 89 ? 10.471 -13.141 -17.394 1.00 84.75 89 TYR A CA 1
ATOM 739 C C . TYR A 1 89 ? 9.815 -11.981 -18.150 1.00 84.75 89 TYR A C 1
ATOM 741 O O . TYR A 1 89 ? 8.638 -12.059 -18.495 1.00 84.75 89 TYR A O 1
ATOM 749 N N . TRP A 1 90 ? 10.571 -10.918 -18.445 1.00 81.94 90 TRP A N 1
ATOM 750 C CA . TRP A 1 90 ? 10.059 -9.802 -19.240 1.00 81.94 90 TRP A CA 1
ATOM 751 C C . TRP A 1 90 ? 9.590 -10.272 -20.617 1.00 81.94 90 TRP A C 1
ATOM 753 O O . TRP A 1 90 ? 8.455 -9.995 -20.993 1.00 81.94 90 TRP A O 1
ATOM 763 N N . ILE A 1 91 ? 10.419 -11.058 -21.313 1.00 83.38 91 ILE A N 1
ATOM 764 C CA . ILE A 1 91 ? 10.080 -11.627 -22.624 1.00 83.38 91 ILE A CA 1
ATOM 765 C C . ILE A 1 91 ? 8.823 -12.501 -22.540 1.00 83.38 91 ILE A C 1
ATOM 767 O O . ILE A 1 91 ? 7.994 -12.424 -23.438 1.00 83.38 91 ILE A O 1
ATOM 771 N N . TYR A 1 92 ? 8.657 -13.290 -21.473 1.00 84.19 92 TYR A N 1
ATOM 772 C CA . TYR A 1 92 ? 7.458 -14.103 -21.241 1.00 84.19 92 TYR A CA 1
ATOM 773 C C . TYR A 1 92 ? 6.193 -13.257 -21.050 1.00 84.19 92 TYR A C 1
ATOM 775 O O . TYR A 1 92 ? 5.160 -13.556 -21.643 1.00 84.19 92 TYR A O 1
ATOM 783 N N . VAL A 1 93 ? 6.262 -12.185 -20.255 1.00 82.69 93 VAL A N 1
ATOM 784 C CA . VAL A 1 93 ? 5.102 -11.314 -19.994 1.00 82.69 93 VAL A CA 1
ATOM 785 C C . VAL A 1 93 ? 4.718 -10.491 -21.222 1.00 82.69 93 VAL A C 1
ATOM 787 O O . VAL A 1 93 ? 3.540 -10.195 -21.409 1.00 82.69 93 VAL A O 1
ATOM 790 N N . THR A 1 94 ? 5.695 -10.110 -22.047 1.00 82.31 94 THR A N 1
ATOM 791 C CA . THR A 1 94 ? 5.476 -9.348 -23.284 1.00 82.31 94 THR A CA 1
ATOM 792 C C . THR A 1 94 ? 5.361 -10.235 -24.519 1.00 82.31 94 THR A C 1
A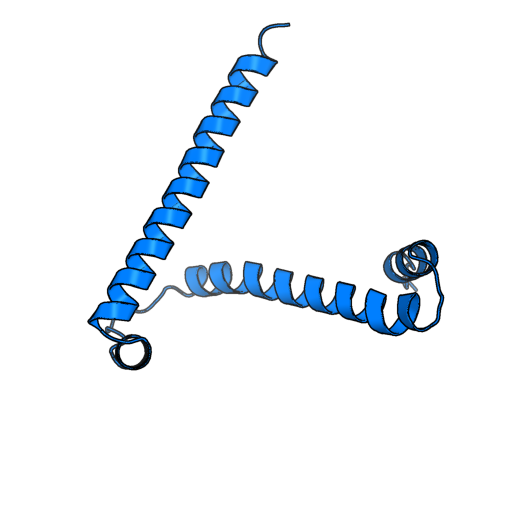TOM 794 O O . THR A 1 94 ? 5.367 -9.712 -25.632 1.00 82.31 94 THR A O 1
ATOM 797 N N . HIS A 1 95 ? 5.323 -11.562 -24.357 1.00 78.81 95 HIS A N 1
ATOM 798 C CA . HIS A 1 95 ? 5.151 -12.463 -25.486 1.00 78.81 95 HIS A CA 1
ATOM 799 C C . HIS A 1 95 ? 3.713 -12.317 -25.972 1.00 78.81 95 HIS A C 1
ATOM 801 O O . HIS A 1 95 ? 2.771 -12.735 -25.298 1.00 78.81 95 HIS A O 1
ATOM 807 N N . ASP A 1 96 ? 3.548 -11.657 -27.111 1.00 62.25 96 ASP A N 1
ATOM 808 C CA . ASP A 1 96 ? 2.242 -11.418 -27.694 1.00 62.25 96 ASP A CA 1
ATOM 809 C C . ASP A 1 96 ? 1.718 -12.746 -28.251 1.00 62.25 96 ASP A C 1
ATOM 811 O O . ASP A 1 96 ? 2.086 -13.180 -29.340 1.00 62.25 96 ASP A O 1
ATOM 815 N N . ASN A 1 97 ? 0.873 -13.432 -27.480 1.00 59.75 97 ASN A N 1
ATOM 816 C CA . ASN A 1 97 ? 0.105 -14.592 -27.943 1.00 59.75 97 ASN A CA 1
ATOM 817 C C . ASN A 1 97 ? -1.105 -14.139 -28.789 1.00 59.75 97 ASN A C 1
ATOM 819 O O . ASN A 1 97 ? -2.190 -14.709 -28.698 1.00 59.75 97 ASN A O 1
ATOM 823 N N . SER A 1 98 ? -0.923 -13.101 -29.609 1.00 44.88 98 SER A N 1
ATOM 824 C CA . SER A 1 98 ? -1.874 -12.691 -30.635 1.00 44.88 98 SER A CA 1
ATOM 825 C C . SER A 1 98 ? -1.667 -13.571 -31.869 1.00 44.88 98 SER A C 1
ATOM 827 O O . SER A 1 98 ? -0.894 -13.238 -32.769 1.00 44.88 98 SER A O 1
ATOM 829 N N . LYS A 1 99 ? -2.347 -14.719 -31.893 1.00 39.09 99 LYS A N 1
ATOM 830 C CA . LYS A 1 99 ? -2.804 -15.322 -33.151 1.00 39.09 99 LYS A CA 1
ATOM 831 C C . LYS A 1 99 ? -4.223 -14.862 -33.433 1.00 39.09 99 LYS A C 1
ATOM 833 O O . LYS A 1 99 ? -5.020 -14.867 -32.470 1.00 39.09 99 LYS A O 1
#

pLDDT: mean 81.22, std 11.5, range [39.09, 94.62]

Secondary structure (DSSP, 8-state):
--HHHHHHHHHHHHHHHHHHHHHHHHHHHHHHHHHH-HHHHHHS--S-PPPHHHHHHHHHHHHHHHHHHHHHHHIIIIIGGGT--HHHHHHHHT-----

Foldseek 3Di:
DPVVVVVVVVVVVVVVVVVVVVVVVVVVVVVCCVPQNPVNVVVVDDPDDDDPVVVVVVVVVVVVVVVVVVLVVCCVPVAVVVVHDPVVSVCVVPVPPPD